Protein AF-A0A5N0HLD9-F1 (afdb_monomer_lite)

pLDDT: mean 82.78, std 16.06, range [35.94, 98.0]

Structure (mmCIF, N/CA/C/O backbone):
data_AF-A0A5N0HLD9-F1
#
_entry.id   AF-A0A5N0HLD9-F1
#
loop_
_atom_site.group_PDB
_atom_site.id
_atom_site.type_symbol
_atom_site.label_atom_id
_atom_site.label_alt_id
_atom_site.label_comp_id
_atom_site.label_asym_id
_atom_site.label_entity_id
_atom_site.label_seq_id
_atom_site.pdbx_PDB_ins_code
_atom_site.Cartn_x
_atom_site.Cartn_y
_atom_site.Cartn_z
_atom_site.occupancy
_atom_site.B_iso_or_equiv
_atom_site.auth_seq_id
_atom_site.auth_comp_id
_atom_site.auth_asym_id
_atom_site.auth_atom_id
_atom_site.pdbx_PDB_model_num
ATOM 1 N N . MET A 1 1 ? 22.657 -10.476 5.202 1.00 35.94 1 MET A N 1
ATOM 2 C CA . MET A 1 1 ? 22.590 -9.445 4.142 1.00 35.94 1 MET A CA 1
ATOM 3 C C . MET A 1 1 ? 23.316 -9.968 2.908 1.00 35.94 1 MET A C 1
ATOM 5 O O . MET A 1 1 ? 24.537 -9.949 2.878 1.00 35.94 1 MET A O 1
ATOM 9 N N . THR A 1 2 ? 22.601 -10.517 1.927 1.00 39.19 2 THR A N 1
ATOM 10 C CA . THR A 1 2 ? 23.190 -11.032 0.679 1.00 39.19 2 THR A CA 1
ATOM 11 C C . THR A 1 2 ? 23.293 -9.903 -0.345 1.00 39.19 2 THR A C 1
ATOM 13 O O . THR A 1 2 ? 22.293 -9.498 -0.933 1.00 39.19 2 THR A O 1
ATOM 16 N N . HIS A 1 3 ? 24.496 -9.357 -0.532 1.00 49.66 3 HIS A N 1
ATOM 17 C CA . HIS A 1 3 ? 24.776 -8.400 -1.605 1.00 49.66 3 HIS A CA 1
ATOM 18 C C . HIS A 1 3 ? 24.696 -9.124 -2.958 1.00 49.66 3 HIS A C 1
ATOM 20 O O . HIS A 1 3 ? 25.459 -10.051 -3.215 1.00 49.66 3 HIS A O 1
ATOM 26 N N . THR A 1 4 ? 23.771 -8.709 -3.826 1.00 49.16 4 THR A N 1
ATOM 27 C CA . THR A 1 4 ? 23.749 -9.150 -5.228 1.00 49.16 4 THR A CA 1
ATOM 28 C C . THR A 1 4 ? 24.904 -8.461 -5.953 1.00 49.16 4 THR A C 1
ATOM 30 O O . THR A 1 4 ? 24.915 -7.234 -6.051 1.00 49.16 4 THR A O 1
ATOM 33 N N . GLN A 1 5 ? 25.894 -9.221 -6.430 1.00 63.69 5 GLN A N 1
ATOM 34 C CA . GLN A 1 5 ? 26.951 -8.672 -7.282 1.00 63.69 5 GLN A CA 1
ATOM 35 C C . GLN A 1 5 ? 26.331 -8.096 -8.562 1.00 63.69 5 GLN A C 1
ATOM 37 O O . GLN A 1 5 ? 25.603 -8.790 -9.272 1.00 63.69 5 GLN A O 1
ATOM 42 N N . LYS A 1 6 ? 26.633 -6.829 -8.870 1.00 56.81 6 LYS A N 1
ATOM 43 C CA . LYS A 1 6 ? 26.358 -6.255 -10.191 1.00 56.81 6 LYS A CA 1
ATOM 44 C C . LYS A 1 6 ? 27.262 -6.950 -11.204 1.00 56.81 6 LYS A C 1
ATOM 46 O O . LYS A 1 6 ? 28.479 -6.917 -11.054 1.00 56.81 6 LYS A O 1
ATOM 51 N N . GLN A 1 7 ? 26.673 -7.563 -12.227 1.00 64.38 7 GLN A N 1
ATOM 52 C CA . GLN A 1 7 ? 27.445 -8.059 -13.360 1.00 64.38 7 GLN A CA 1
ATOM 53 C 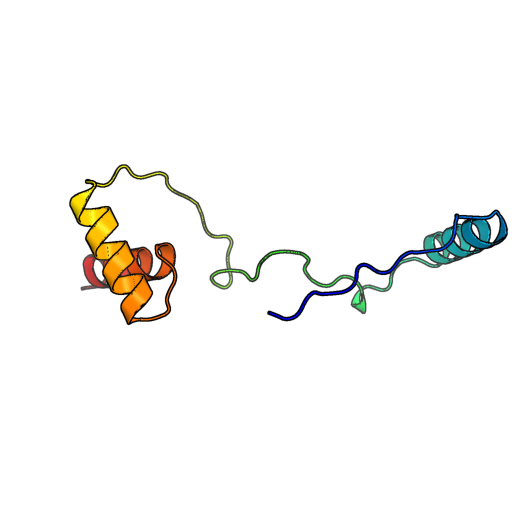C . GLN A 1 7 ? 28.034 -6.869 -14.124 1.00 64.38 7 GLN A C 1
ATOM 55 O O . GLN A 1 7 ? 27.303 -5.986 -14.572 1.00 64.38 7 GLN A O 1
ATOM 60 N N . THR A 1 8 ? 29.359 -6.840 -14.249 1.00 64.44 8 THR A N 1
ATOM 61 C CA . THR A 1 8 ? 30.065 -5.899 -15.121 1.00 64.44 8 THR A CA 1
ATOM 62 C C . THR A 1 8 ? 30.148 -6.523 -16.507 1.00 64.44 8 THR A C 1
ATOM 64 O O . THR A 1 8 ? 30.812 -7.543 -16.684 1.00 64.44 8 THR A O 1
ATOM 67 N N . HIS A 1 9 ? 29.462 -5.934 -17.485 1.00 69.88 9 HIS A N 1
ATOM 68 C CA . HIS A 1 9 ? 29.587 -6.352 -18.879 1.00 69.88 9 HIS A CA 1
ATOM 69 C C . HIS A 1 9 ? 30.820 -5.691 -19.517 1.00 69.88 9 HIS A C 1
ATOM 71 O O . HIS A 1 9 ? 31.115 -4.535 -19.195 1.00 69.88 9 HIS A O 1
ATOM 77 N N . PRO A 1 10 ? 31.557 -6.400 -20.393 1.00 78.56 10 PRO A N 1
ATOM 78 C CA . PRO A 1 10 ? 32.660 -5.808 -21.142 1.00 78.56 10 PRO A CA 1
ATOM 79 C C . PRO A 1 10 ? 32.164 -4.666 -22.053 1.00 78.56 10 PRO A C 1
ATOM 81 O O . PRO A 1 10 ? 30.972 -4.618 -22.375 1.00 78.56 10 PRO A O 1
ATOM 84 N N . PRO A 1 11 ? 33.054 -3.743 -22.470 1.00 83.88 11 PRO A N 1
ATOM 85 C CA . PRO A 1 11 ? 32.717 -2.687 -23.422 1.00 83.88 11 PRO A CA 1
ATOM 86 C C . PRO A 1 11 ? 32.108 -3.259 -24.707 1.00 83.88 11 PRO A C 1
ATOM 88 O O . PRO A 1 11 ? 32.568 -4.285 -25.203 1.00 83.88 11 PRO A O 1
ATOM 91 N N . LEU A 1 12 ? 31.079 -2.593 -25.236 1.00 87.44 12 LEU A N 1
ATOM 92 C CA . LEU A 1 12 ? 30.414 -3.012 -26.468 1.00 87.44 12 LEU A CA 1
ATOM 93 C C . LEU A 1 12 ? 31.341 -2.770 -27.669 1.00 87.44 12 LEU A C 1
ATOM 95 O O . LEU A 1 12 ? 31.720 -1.630 -27.935 1.00 87.44 12 LEU A O 1
ATOM 99 N N . ASP A 1 13 ? 31.691 -3.837 -28.380 1.00 92.06 13 ASP A N 1
ATOM 100 C CA . ASP A 1 13 ? 32.469 -3.814 -29.617 1.00 92.06 13 ASP A CA 1
ATOM 101 C C . ASP A 1 13 ? 31.576 -4.046 -30.850 1.00 92.06 13 ASP A C 1
ATOM 103 O O . ASP A 1 13 ? 30.382 -4.329 -30.733 1.00 92.06 13 ASP A O 1
ATOM 107 N N . ASN A 1 14 ? 32.145 -3.917 -32.054 1.00 93.88 14 ASN A N 1
ATOM 108 C CA . ASN A 1 14 ? 31.388 -4.061 -33.305 1.00 93.88 14 ASN A CA 1
ATOM 109 C C . ASN A 1 14 ? 30.787 -5.465 -33.468 1.00 93.88 14 ASN A C 1
ATOM 111 O O . ASN A 1 14 ? 29.642 -5.590 -33.884 1.00 93.88 14 ASN A O 1
ATOM 115 N N . ALA A 1 15 ? 31.509 -6.513 -33.060 1.00 89.19 15 ALA A N 1
ATOM 116 C CA . ALA A 1 15 ? 30.974 -7.873 -33.056 1.00 89.19 15 ALA A CA 1
ATOM 117 C C . ALA A 1 15 ? 29.767 -8.005 -32.104 1.00 89.19 15 ALA A C 1
ATOM 119 O O . ALA A 1 15 ? 28.788 -8.691 -32.407 1.00 89.19 15 ALA A O 1
ATOM 120 N N . GLY A 1 16 ? 29.806 -7.312 -30.963 1.00 89.44 16 GLY A N 1
ATOM 121 C CA . GLY A 1 16 ? 28.682 -7.176 -30.048 1.00 89.44 16 GLY A CA 1
ATOM 122 C C . GLY A 1 16 ? 27.488 -6.465 -30.682 1.00 89.44 16 GLY A C 1
ATOM 123 O O . GLY A 1 16 ? 26.359 -6.908 -30.480 1.00 89.44 16 GLY A O 1
ATOM 124 N N . VAL A 1 17 ? 27.724 -5.414 -31.469 1.00 91.88 17 VAL A N 1
ATOM 125 C CA . VAL A 1 17 ? 26.674 -4.708 -32.219 1.00 91.88 17 VAL A CA 1
ATOM 126 C C . VAL A 1 17 ? 26.038 -5.619 -33.270 1.00 91.88 17 VAL A C 1
ATOM 128 O O . VAL A 1 17 ? 24.819 -5.761 -33.263 1.00 91.88 17 VAL A O 1
ATOM 131 N N . ASP A 1 18 ? 26.827 -6.302 -34.102 1.00 94.38 18 ASP A N 1
ATOM 132 C CA . ASP A 1 18 ? 26.314 -7.185 -35.164 1.00 94.38 18 ASP A CA 1
ATOM 133 C C . ASP A 1 18 ? 25.447 -8.322 -34.601 1.00 94.38 18 ASP A C 1
ATOM 135 O O . ASP A 1 18 ? 24.391 -8.671 -35.143 1.00 94.38 18 ASP A O 1
ATOM 139 N N . ARG A 1 19 ? 25.852 -8.863 -33.446 1.00 91.62 19 ARG A N 1
ATOM 140 C CA . ARG A 1 19 ? 25.069 -9.860 -32.708 1.00 91.62 19 ARG A CA 1
ATOM 141 C C . ARG A 1 19 ? 23.720 -9.303 -32.253 1.00 91.62 19 ARG A C 1
ATOM 143 O O . ARG A 1 19 ? 22.712 -9.993 -32.379 1.00 91.62 19 ARG A O 1
ATOM 150 N N . LEU A 1 20 ? 23.697 -8.080 -31.721 1.00 89.19 20 LEU A N 1
ATOM 151 C CA . LEU A 1 20 ? 22.465 -7.428 -31.266 1.00 89.19 20 LEU A CA 1
ATOM 152 C C . LEU A 1 20 ? 21.535 -7.083 -32.436 1.00 89.19 20 LEU A C 1
ATOM 154 O O . LEU A 1 20 ? 20.322 -7.215 -32.294 1.00 89.19 20 LEU A O 1
ATOM 158 N N . VAL A 1 21 ? 22.087 -6.690 -33.588 1.00 93.88 21 VAL A N 1
ATOM 159 C CA . VAL A 1 21 ? 21.316 -6.458 -34.821 1.00 93.88 21 VAL A CA 1
ATOM 160 C C . VAL A 1 21 ? 20.647 -7.752 -35.276 1.00 93.88 21 VAL A C 1
ATOM 162 O O . VAL A 1 21 ? 19.435 -7.774 -35.465 1.00 93.88 21 VAL A O 1
ATOM 165 N N . THR A 1 22 ? 21.404 -8.849 -35.347 1.00 93.25 22 THR A N 1
ATOM 166 C CA . THR A 1 22 ? 20.864 -10.166 -35.724 1.00 93.25 22 THR A CA 1
ATOM 167 C C . THR A 1 22 ? 19.756 -10.619 -34.766 1.00 93.25 22 THR A C 1
ATOM 169 O O . THR A 1 22 ? 18.729 -11.140 -35.194 1.00 93.25 22 THR A O 1
ATOM 172 N N . GLU A 1 23 ? 19.936 -10.408 -33.457 1.00 86.44 23 GLU A N 1
ATOM 173 C CA . GLU A 1 23 ? 18.921 -10.726 -32.444 1.00 86.44 23 GLU A CA 1
ATOM 174 C C . GLU A 1 23 ? 17.648 -9.883 -32.616 1.00 86.44 23 GLU A C 1
ATOM 176 O O . GLU A 1 23 ? 16.542 -10.400 -32.460 1.00 86.44 23 GLU A O 1
ATOM 181 N N . ALA A 1 24 ? 17.788 -8.603 -32.967 1.00 87.62 24 ALA A N 1
ATOM 182 C CA . ALA A 1 24 ? 16.654 -7.722 -33.222 1.00 87.62 24 ALA A CA 1
ATOM 183 C C . ALA A 1 24 ? 1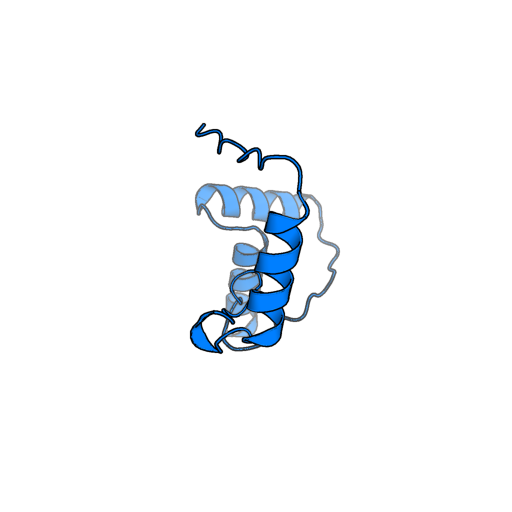5.885 -8.121 -34.492 1.00 87.62 24 ALA A C 1
ATOM 185 O O . ALA A 1 24 ? 14.655 -8.159 -34.469 1.00 87.62 24 ALA A O 1
ATOM 186 N N . GLU A 1 25 ? 16.593 -8.456 -35.574 1.00 92.44 25 GLU A N 1
ATOM 187 C CA . GLU A 1 25 ? 15.998 -8.910 -36.838 1.00 92.44 25 GLU A CA 1
ATOM 188 C C . GLU A 1 25 ? 15.293 -10.267 -36.703 1.00 92.44 25 GLU A C 1
ATOM 190 O O . GLU A 1 25 ? 14.242 -10.477 -37.306 1.00 92.44 25 GLU A O 1
ATOM 195 N N . ALA A 1 26 ? 15.822 -11.171 -35.870 1.00 91.06 26 ALA A N 1
ATOM 196 C CA . ALA A 1 26 ? 15.186 -12.453 -35.560 1.00 91.06 26 ALA A CA 1
ATOM 197 C C . ALA A 1 26 ? 13.878 -12.306 -34.753 1.00 91.06 26 ALA A C 1
ATOM 199 O O . ALA A 1 26 ? 13.062 -13.229 -34.725 1.00 91.06 26 ALA A O 1
ATOM 200 N N . GLY A 1 27 ? 13.670 -11.151 -34.112 1.00 83.56 27 GLY A N 1
ATOM 201 C CA . GLY A 1 27 ? 12.513 -10.869 -33.271 1.00 83.56 27 GLY A CA 1
ATOM 202 C C . GLY A 1 27 ? 12.578 -11.533 -31.889 1.00 83.56 27 GLY A C 1
ATOM 203 O O . GLY A 1 27 ? 13.348 -12.458 -31.627 1.00 83.56 27 GLY A O 1
ATOM 204 N N . ILE A 1 28 ? 11.747 -11.046 -30.959 1.00 78.75 28 ILE A N 1
ATOM 205 C CA . ILE A 1 28 ? 11.646 -11.609 -29.606 1.00 78.75 28 ILE A CA 1
ATOM 206 C C . ILE A 1 28 ? 10.470 -12.596 -29.564 1.00 78.75 28 ILE A C 1
ATOM 208 O O . ILE A 1 28 ? 9.335 -12.165 -29.763 1.00 78.75 28 ILE A O 1
ATOM 212 N N . PRO A 1 29 ? 10.696 -13.890 -29.267 1.00 80.75 29 PRO A N 1
ATOM 213 C CA . PRO A 1 29 ? 9.610 -14.859 -29.142 1.00 80.75 29 PRO A CA 1
ATOM 214 C C . PRO A 1 29 ? 8.663 -14.476 -27.997 1.00 80.75 29 PRO A C 1
ATOM 216 O O . PRO A 1 29 ? 9.115 -14.051 -26.929 1.00 80.75 29 PRO A O 1
ATOM 219 N N . GLU A 1 30 ? 7.357 -14.666 -28.199 1.00 75.25 30 GLU A N 1
ATOM 220 C CA . GLU A 1 30 ? 6.298 -14.270 -27.252 1.00 75.25 30 GLU A CA 1
ATOM 221 C C . GLU A 1 30 ? 6.492 -14.870 -25.851 1.00 75.25 30 GLU A C 1
ATOM 223 O O . GLU A 1 30 ? 6.220 -14.226 -24.842 1.00 75.25 30 GLU A O 1
ATOM 228 N N . GLU A 1 31 ? 7.086 -16.059 -25.766 1.00 73.56 31 GLU A N 1
ATOM 229 C CA . GLU A 1 31 ? 7.434 -16.743 -24.515 1.00 73.56 31 GLU A CA 1
ATOM 230 C C . GLU A 1 31 ? 8.411 -15.941 -23.630 1.00 73.56 31 GLU A C 1
ATOM 232 O O . GLU A 1 31 ? 8.409 -16.066 -22.401 1.00 73.56 31 GLU A O 1
ATOM 237 N N . LYS A 1 32 ? 9.245 -15.082 -24.234 1.00 68.88 32 LYS A N 1
ATOM 238 C CA . LYS A 1 32 ? 10.158 -14.176 -23.517 1.00 68.88 32 LYS A CA 1
ATOM 239 C C . LYS A 1 32 ? 9.478 -12.877 -23.083 1.00 68.88 32 LYS A C 1
ATOM 241 O O . LYS A 1 32 ? 10.013 -12.169 -22.221 1.00 68.88 32 LYS A O 1
ATOM 246 N N . LEU A 1 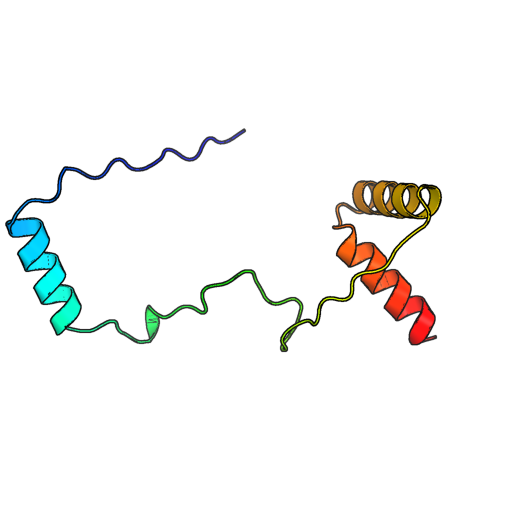33 ? 8.299 -12.566 -23.621 1.00 72.06 33 LEU A N 1
ATOM 247 C CA . LEU A 1 33 ? 7.474 -11.434 -23.207 1.00 72.06 33 LEU A CA 1
ATOM 248 C C . LEU A 1 33 ? 6.716 -11.798 -21.926 1.00 72.06 33 LEU A C 1
ATOM 250 O O . LEU A 1 33 ? 5.498 -11.938 -21.887 1.00 72.06 33 LEU A O 1
ATOM 254 N N . ARG A 1 34 ? 7.448 -11.940 -20.819 1.00 67.88 34 ARG A N 1
ATOM 255 C CA . ARG A 1 34 ? 6.812 -12.018 -19.501 1.00 67.88 34 ARG A CA 1
ATOM 256 C C . ARG A 1 34 ? 6.139 -10.682 -19.203 1.00 67.88 34 ARG A C 1
ATOM 258 O O . ARG A 1 34 ? 6.719 -9.632 -19.477 1.00 67.88 34 ARG A O 1
ATOM 265 N N . ARG A 1 35 ? 4.960 -10.721 -18.572 1.00 59.94 35 ARG A N 1
ATO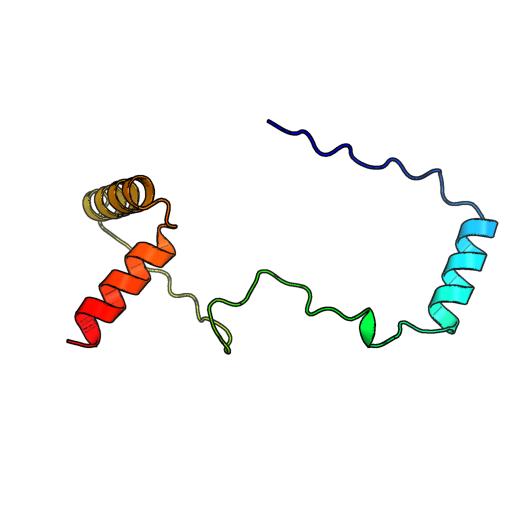M 266 C CA . ARG A 1 35 ? 4.288 -9.542 -18.000 1.00 59.94 35 ARG A CA 1
ATOM 267 C C . ARG A 1 35 ? 5.286 -8.839 -17.068 1.00 59.94 35 ARG A C 1
ATOM 269 O O . ARG A 1 35 ? 5.563 -9.315 -15.969 1.00 59.94 35 ARG A O 1
ATOM 276 N N . ARG A 1 36 ? 5.924 -7.770 -17.549 1.00 60.34 36 ARG A N 1
ATOM 277 C CA . ARG A 1 36 ? 6.895 -6.993 -16.771 1.00 60.34 36 ARG A CA 1
ATOM 278 C C . ARG A 1 36 ? 6.118 -6.032 -15.878 1.00 60.34 36 ARG A C 1
ATOM 280 O O . ARG A 1 36 ? 5.290 -5.274 -16.367 1.00 60.34 36 ARG A O 1
ATOM 287 N N . GLY A 1 37 ? 6.386 -6.077 -14.577 1.00 63.41 37 GLY A N 1
ATOM 288 C CA . GLY A 1 37 ? 5.739 -5.227 -13.579 1.00 63.41 37 GLY A CA 1
ATOM 289 C C . GLY A 1 37 ? 5.791 -5.843 -12.183 1.00 63.41 37 GLY A C 1
ATOM 290 O O . GLY A 1 37 ? 6.160 -7.006 -12.019 1.00 63.41 37 GLY A O 1
ATOM 291 N N . ARG A 1 38 ? 5.430 -5.056 -11.163 1.00 57.62 38 ARG A N 1
ATOM 292 C CA . ARG A 1 38 ? 5.143 -5.587 -9.823 1.00 57.62 38 ARG A CA 1
ATOM 293 C C . ARG A 1 38 ? 3.946 -6.548 -9.940 1.00 57.62 38 ARG A C 1
ATOM 295 O O . ARG A 1 38 ? 3.016 -6.211 -10.673 1.00 57.62 38 ARG A O 1
ATOM 302 N N . PRO A 1 39 ? 3.946 -7.703 -9.249 1.00 60.03 39 PRO A N 1
ATOM 303 C CA . PRO A 1 39 ? 2.779 -8.575 -9.187 1.00 60.03 39 PRO A CA 1
ATOM 304 C C . PRO A 1 39 ? 1.509 -7.777 -8.887 1.00 60.03 39 PRO A C 1
ATOM 306 O O . PRO A 1 39 ? 1.508 -6.910 -8.011 1.00 60.03 39 PRO A O 1
ATOM 309 N N . SER A 1 40 ? 0.462 -8.047 -9.659 1.00 58.56 40 SER A N 1
ATOM 310 C CA . SER A 1 40 ? -0.843 -7.419 -9.490 1.00 58.56 40 SER A CA 1
ATOM 311 C C . SER A 1 40 ? -1.446 -7.797 -8.132 1.00 58.56 40 SER A C 1
ATOM 313 O O . SER A 1 40 ? -1.306 -8.940 -7.698 1.00 58.56 40 SER A O 1
ATOM 315 N N . ILE A 1 41 ? -2.125 -6.859 -7.465 1.00 63.28 41 ILE A N 1
ATOM 316 C CA . ILE A 1 41 ? -2.899 -7.106 -6.229 1.00 63.28 41 ILE A CA 1
ATOM 317 C C . ILE A 1 41 ? -4.298 -7.640 -6.619 1.00 63.28 41 ILE A C 1
ATOM 319 O O . ILE A 1 41 ? -5.322 -7.100 -6.226 1.00 63.28 41 ILE A O 1
ATOM 323 N N . GLY A 1 42 ? -4.344 -8.681 -7.458 1.00 63.34 42 GLY A N 1
ATOM 324 C CA . GLY A 1 42 ? -5.579 -9.262 -8.009 1.00 63.34 42 GLY A CA 1
ATOM 325 C C . GLY A 1 42 ? -5.564 -9.401 -9.533 1.00 63.34 42 GLY A C 1
ATOM 326 O O . GLY A 1 42 ? -4.530 -9.198 -10.171 1.00 63.34 42 GLY A O 1
ATOM 327 N N . ASP A 1 43 ? -6.704 -9.748 -10.126 1.00 56.12 43 ASP A N 1
ATOM 328 C CA . ASP A 1 43 ? -6.814 -9.963 -11.578 1.00 56.12 43 ASP A CA 1
ATOM 329 C C . ASP A 1 43 ? -6.880 -8.651 -12.384 1.00 56.12 43 ASP A C 1
ATOM 331 O O . ASP A 1 43 ? -6.505 -8.621 -13.560 1.00 56.12 43 ASP A O 1
ATOM 335 N N . GLU A 1 44 ? -7.259 -7.546 -11.735 1.00 59.75 44 GLU A N 1
ATOM 336 C CA . GLU A 1 44 ? -7.419 -6.225 -12.349 1.00 59.75 44 GLU A CA 1
ATOM 337 C C . GLU A 1 44 ? -6.445 -5.168 -11.804 1.00 59.75 44 GLU A C 1
ATOM 339 O O . GLU A 1 44 ? -5.794 -5.332 -10.769 1.00 59.75 44 GLU A O 1
ATOM 344 N N . ALA A 1 45 ? -6.336 -4.050 -12.527 1.00 57.47 45 ALA A N 1
ATOM 345 C CA . ALA A 1 45 ? -5.514 -2.917 -12.126 1.00 57.47 45 ALA A CA 1
ATOM 346 C C . ALA A 1 45 ? -6.088 -2.236 -10.871 1.00 57.47 45 ALA A C 1
ATOM 348 O O . ALA A 1 45 ? -7.207 -1.728 -10.876 1.00 57.47 45 ALA A O 1
ATOM 349 N N . ALA A 1 46 ? -5.296 -2.171 -9.800 1.00 71.38 46 ALA A N 1
ATOM 350 C CA . ALA A 1 46 ? -5.678 -1.445 -8.594 1.00 71.38 46 ALA A CA 1
ATOM 351 C C . ALA A 1 46 ? -5.636 0.077 -8.824 1.00 71.38 46 ALA A C 1
ATOM 353 O O . ALA A 1 46 ? -4.637 0.613 -9.310 1.00 71.38 46 ALA A O 1
ATOM 354 N N . SER A 1 47 ? -6.698 0.777 -8.420 1.00 79.69 47 SER A N 1
ATOM 355 C CA . SER A 1 47 ? -6.720 2.243 -8.356 1.00 79.69 47 SER A CA 1
ATOM 356 C C . SER A 1 47 ? -6.152 2.746 -7.027 1.00 79.69 47 SER A C 1
ATOM 358 O O . SER A 1 47 ? -6.421 2.177 -5.969 1.00 79.69 47 SER A O 1
ATOM 360 N N . THR A 1 48 ? -5.368 3.826 -7.075 1.00 83.62 48 THR A N 1
ATOM 361 C CA . THR A 1 48 ? -4.748 4.437 -5.889 1.00 83.62 48 THR A CA 1
ATOM 362 C C . THR A 1 48 ? -5.547 5.658 -5.445 1.00 83.62 48 THR A C 1
ATOM 364 O O . THR A 1 48 ? -5.755 6.578 -6.233 1.00 83.62 48 THR A O 1
ATOM 367 N N . TYR A 1 49 ? -5.921 5.703 -4.165 1.00 86.81 49 TYR A N 1
ATOM 368 C CA . TYR A 1 49 ? -6.555 6.859 -3.526 1.00 86.81 49 TYR A CA 1
ATOM 369 C C . TYR A 1 49 ? -5.624 7.435 -2.453 1.00 86.81 49 TYR A C 1
ATOM 371 O O . TYR A 1 49 ? -5.084 6.692 -1.635 1.00 86.81 49 TYR A O 1
ATOM 379 N N . SER A 1 50 ? -5.426 8.757 -2.451 1.00 91.56 50 SER A N 1
ATOM 380 C CA . SER A 1 50 ? -4.666 9.450 -1.402 1.00 91.56 50 SER A CA 1
ATOM 381 C C . SER A 1 50 ? -5.607 9.865 -0.273 1.00 91.56 50 SER A C 1
ATOM 383 O O . SER A 1 50 ? -6.581 10.576 -0.517 1.00 91.56 50 SER A O 1
ATOM 385 N N . VAL A 1 51 ? -5.323 9.426 0.955 1.00 91.75 51 VAL A N 1
ATOM 386 C CA . VAL A 1 51 ? -6.137 9.701 2.147 1.00 91.75 51 VAL A CA 1
ATOM 387 C C . VAL A 1 51 ? -5.244 10.286 3.236 1.00 91.75 51 VAL A C 1
ATOM 389 O O . VAL A 1 51 ? -4.140 9.795 3.470 1.00 91.75 51 VAL A O 1
ATOM 392 N N . ARG A 1 52 ? -5.718 11.339 3.910 1.00 95.50 52 ARG A N 1
ATOM 393 C CA . ARG A 1 52 ? -5.062 11.879 5.106 1.00 95.50 52 ARG A CA 1
ATOM 394 C C . ARG A 1 52 ? -5.566 11.121 6.325 1.00 95.50 52 ARG A C 1
ATOM 396 O O . ARG A 1 52 ? -6.766 11.122 6.582 1.00 95.50 52 ARG A O 1
ATOM 403 N N . LEU A 1 53 ? -4.649 10.496 7.052 1.00 94.75 53 LEU A N 1
ATOM 404 C CA . LEU A 1 53 ? -4.942 9.793 8.293 1.00 94.75 53 LEU A CA 1
ATOM 405 C C . LEU A 1 53 ? -4.341 10.572 9.469 1.00 94.75 53 LEU A C 1
ATOM 407 O O . LEU A 1 53 ? -3.266 11.151 9.305 1.00 94.75 53 LEU A O 1
ATOM 411 N N . PRO A 1 54 ? -5.014 10.592 10.628 1.00 97.56 54 PRO A N 1
ATOM 412 C CA . PRO A 1 54 ? -4.409 11.022 11.885 1.00 97.56 54 PRO A CA 1
ATOM 413 C C . PRO A 1 54 ? -3.129 10.229 12.213 1.00 97.56 54 PRO A C 1
ATOM 415 O O . PRO A 1 54 ? -3.045 9.036 11.912 1.00 97.56 54 PRO A O 1
ATOM 418 N N . ASP A 1 55 ? -2.132 10.878 12.823 1.00 97.56 55 ASP A N 1
ATOM 419 C CA . ASP A 1 55 ? -0.809 10.277 13.086 1.00 97.56 55 ASP A CA 1
ATOM 420 C C . ASP A 1 55 ? -0.871 9.079 14.053 1.00 97.56 55 ASP A C 1
ATOM 422 O O . ASP A 1 55 ? -0.119 8.108 13.924 1.00 97.56 55 ASP A O 1
ATOM 426 N N . ASP A 1 56 ? -1.802 9.114 15.004 1.00 97.88 56 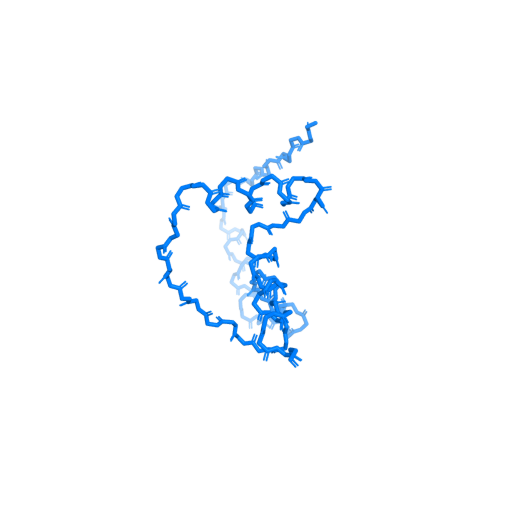ASP A N 1
ATOM 427 C CA . ASP A 1 56 ? -2.097 8.004 15.910 1.00 97.88 56 ASP A CA 1
ATOM 428 C C . ASP A 1 56 ? -2.615 6.784 15.138 1.00 97.88 56 ASP A C 1
ATOM 430 O O . ASP A 1 56 ? -2.140 5.667 15.352 1.00 97.88 56 ASP A O 1
ATOM 434 N N . LEU A 1 57 ? -3.506 6.991 14.165 1.00 97.12 57 LEU A N 1
ATOM 435 C CA . LEU A 1 57 ? -4.003 5.915 13.311 1.00 97.12 57 LEU A CA 1
ATOM 436 C C . LEU A 1 57 ? -2.899 5.332 12.418 1.00 97.12 57 LEU A C 1
ATOM 438 O O . LEU A 1 57 ? -2.832 4.115 12.244 1.00 97.12 57 LEU A O 1
ATOM 442 N N . VAL A 1 58 ? -2.000 6.171 11.891 1.00 96.81 58 VAL A N 1
ATOM 443 C CA . VAL A 1 58 ? -0.819 5.700 11.144 1.00 96.81 58 VAL A CA 1
ATOM 444 C C . VAL A 1 58 ? 0.053 4.805 12.029 1.00 96.81 58 VAL A C 1
ATOM 446 O O . VAL A 1 58 ? 0.440 3.716 11.608 1.00 96.81 58 VAL A O 1
ATOM 449 N N . THR A 1 59 ? 0.288 5.212 13.276 1.00 98.00 59 THR A N 1
ATOM 450 C CA . THR A 1 59 ? 1.085 4.444 14.246 1.00 98.00 59 THR A CA 1
ATOM 451 C C . THR A 1 59 ? 0.454 3.084 14.566 1.00 98.00 59 THR A C 1
ATOM 453 O O . THR A 1 59 ? 1.155 2.073 14.671 1.00 98.00 59 THR A O 1
ATOM 456 N N . LEU A 1 60 ? -0.876 3.024 14.680 1.00 97.81 60 LEU A N 1
ATOM 457 C CA . LEU A 1 60 ? -1.602 1.770 14.896 1.00 97.81 60 LEU A CA 1
ATOM 458 C C . LEU A 1 60 ? -1.483 0.822 13.696 1.00 97.81 60 LEU A C 1
ATOM 460 O O . LEU A 1 60 ? -1.231 -0.371 13.879 1.00 97.81 60 LEU A O 1
ATOM 464 N N . VAL A 1 61 ? -1.619 1.346 12.472 1.00 97.25 61 VAL A N 1
ATOM 465 C CA . VAL A 1 61 ? -1.430 0.562 11.240 1.00 97.25 61 VAL A CA 1
ATOM 466 C C . VAL A 1 61 ? -0.008 0.013 11.163 1.00 97.25 61 VAL A C 1
ATOM 468 O O . VAL A 1 61 ? 0.168 -1.157 10.826 1.00 97.25 61 VAL A O 1
ATOM 471 N N . ASP A 1 62 ? 0.990 0.825 11.509 1.00 97.44 62 ASP A N 1
ATOM 472 C CA . ASP A 1 62 ? 2.402 0.433 11.507 1.00 97.44 62 ASP A CA 1
ATOM 473 C C . ASP A 1 62 ? 2.678 -0.690 12.503 1.00 97.44 62 ASP A C 1
ATOM 475 O O . ASP A 1 62 ? 3.213 -1.733 12.128 1.00 97.44 62 ASP A O 1
ATOM 479 N N . THR A 1 63 ? 2.203 -0.527 13.737 1.00 98.00 63 THR A N 1
ATOM 480 C CA . THR A 1 63 ? 2.331 -1.542 14.789 1.00 98.00 63 THR A CA 1
ATOM 481 C C . THR A 1 63 ? 1.699 -2.864 14.350 1.00 98.00 63 THR A C 1
ATOM 483 O O . THR A 1 63 ? 2.285 -3.935 14.507 1.00 98.00 63 THR A O 1
ATOM 486 N N . ARG A 1 64 ? 0.501 -2.816 13.755 1.00 97.56 64 ARG A N 1
ATOM 487 C CA . ARG A 1 64 ? -0.191 -4.022 13.289 1.00 97.56 64 ARG A CA 1
ATOM 488 C C . ARG A 1 64 ? 0.529 -4.680 12.111 1.00 97.56 64 ARG A C 1
ATOM 490 O O . ARG A 1 64 ? 0.645 -5.903 12.084 1.00 97.56 64 ARG A O 1
ATOM 497 N N . ALA A 1 65 ? 1.030 -3.881 11.173 1.00 97.38 65 ALA A N 1
ATOM 498 C CA . ALA A 1 65 ? 1.795 -4.350 10.023 1.00 97.38 65 ALA A CA 1
ATOM 499 C C . ALA A 1 65 ? 3.067 -5.095 10.456 1.00 97.38 65 ALA A C 1
ATOM 501 O O . ALA A 1 65 ? 3.344 -6.177 9.938 1.00 97.38 65 ALA A O 1
ATOM 502 N N . GLU A 1 66 ? 3.791 -4.565 11.445 1.00 97.69 66 GLU A N 1
ATOM 503 C CA . GLU A 1 66 ? 4.971 -5.212 12.027 1.00 97.69 66 GLU A CA 1
ATOM 504 C C . GLU A 1 66 ? 4.623 -6.532 12.722 1.00 97.69 66 GLU A C 1
ATOM 506 O O . GLU A 1 66 ? 5.261 -7.550 12.454 1.00 97.69 66 GLU A O 1
ATOM 511 N N . LEU A 1 67 ? 3.579 -6.541 13.559 1.00 97.62 67 LEU A N 1
ATOM 512 C CA . LEU A 1 67 ? 3.133 -7.741 14.276 1.00 97.62 67 LEU A CA 1
ATOM 513 C C . LEU A 1 67 ? 2.686 -8.870 13.336 1.00 97.62 67 LEU A C 1
ATOM 515 O O . LEU A 1 67 ? 2.876 -10.042 13.651 1.00 97.62 67 LEU A O 1
ATOM 519 N N . GLU A 1 68 ? 2.077 -8.532 12.197 1.00 96.69 68 GLU A N 1
ATOM 520 C CA . GLU A 1 68 ? 1.571 -9.509 11.224 1.00 96.69 68 GLU A CA 1
ATOM 521 C C . GLU A 1 68 ? 2.551 -9.821 10.083 1.00 96.69 68 GLU A C 1
ATOM 523 O O . GLU A 1 68 ? 2.256 -10.671 9.244 1.00 96.69 68 GLU A O 1
ATOM 528 N N . GLY A 1 69 ? 3.698 -9.136 10.009 1.00 96.00 69 GLY A N 1
ATOM 529 C CA . GLY A 1 69 ? 4.612 -9.250 8.868 1.00 96.00 69 GLY A CA 1
ATOM 530 C C . GLY A 1 69 ? 3.970 -8.838 7.535 1.00 96.00 69 GLY A C 1
ATOM 531 O O . GLY A 1 69 ? 4.328 -9.361 6.479 1.00 96.00 69 GLY A O 1
ATOM 532 N N . ALA A 1 70 ? 3.001 -7.922 7.578 1.00 94.69 70 ALA A N 1
ATOM 533 C CA . ALA A 1 70 ? 2.232 -7.458 6.428 1.00 94.69 70 ALA A CA 1
ATOM 534 C C . ALA A 1 70 ? 2.615 -6.021 6.042 1.00 94.69 70 ALA A C 1
ATOM 536 O O . ALA A 1 70 ? 3.252 -5.292 6.795 1.00 94.69 70 ALA A O 1
ATOM 537 N N . SER A 1 71 ? 2.217 -5.576 4.848 1.00 94.44 71 SER A N 1
ATOM 538 C CA . SER A 1 71 ? 2.400 -4.169 4.458 1.00 94.44 71 SER A CA 1
ATOM 539 C C . SER A 1 71 ? 1.303 -3.274 5.046 1.00 94.44 71 SER A C 1
ATOM 541 O O . SER A 1 71 ? 0.166 -3.718 5.197 1.00 94.44 71 SER A O 1
ATOM 543 N N . ARG A 1 72 ? 1.589 -1.982 5.261 1.00 94.44 72 ARG A N 1
ATOM 544 C CA . ARG A 1 72 ? 0.581 -0.977 5.669 1.00 94.44 72 ARG A CA 1
ATOM 545 C C . ARG A 1 72 ? -0.674 -1.015 4.796 1.00 94.44 72 ARG A C 1
ATOM 547 O O . ARG A 1 72 ? -1.789 -1.054 5.299 1.00 94.44 72 ARG A O 1
ATOM 554 N N . GLY A 1 73 ? -0.483 -1.046 3.475 1.00 92.38 73 GLY A N 1
ATOM 555 C CA . GLY A 1 73 ? -1.586 -1.089 2.514 1.00 92.38 73 GLY A CA 1
ATOM 556 C C . GLY A 1 73 ? -2.418 -2.369 2.605 1.00 92.38 73 GLY A C 1
ATOM 557 O O . GLY A 1 73 ? -3.605 -2.332 2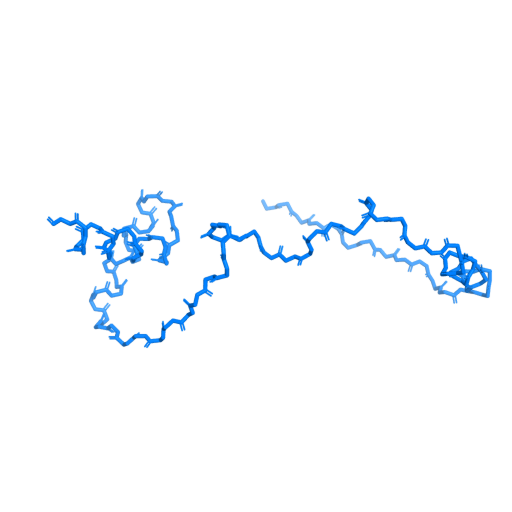.306 1.00 92.38 73 GLY A O 1
ATOM 558 N N . GLU A 1 74 ? -1.821 -3.479 3.041 1.00 93.62 74 GLU A N 1
ATOM 559 C CA . GLU A 1 74 ? -2.546 -4.728 3.278 1.00 93.62 74 GLU A CA 1
ATOM 560 C C . GLU A 1 74 ? -3.421 -4.644 4.528 1.00 93.62 74 GLU A C 1
ATOM 562 O O . GLU A 1 74 ? -4.601 -4.979 4.466 1.00 93.62 74 GLU A O 1
ATOM 567 N N . ILE A 1 75 ? -2.877 -4.118 5.629 1.00 97.00 75 ILE A N 1
ATOM 568 C CA . ILE A 1 75 ? -3.642 -3.866 6.858 1.00 97.00 75 ILE A CA 1
ATOM 569 C C . ILE A 1 75 ? -4.821 -2.930 6.575 1.00 97.00 75 ILE A C 1
ATOM 571 O O . ILE A 1 75 ? -5.955 -3.241 6.933 1.00 97.00 75 ILE A O 1
ATOM 575 N N . ILE A 1 76 ? -4.573 -1.822 5.867 1.00 95.31 76 ILE A N 1
ATOM 576 C CA . ILE A 1 76 ? -5.617 -0.852 5.508 1.00 95.31 76 ILE A CA 1
ATOM 577 C C . ILE A 1 76 ? -6.684 -1.501 4.618 1.00 95.31 76 ILE A C 1
ATOM 579 O O . ILE A 1 76 ? -7.871 -1.330 4.878 1.00 95.31 76 ILE A O 1
ATOM 583 N N . ARG A 1 77 ? -6.299 -2.274 3.591 1.00 92.56 77 ARG A N 1
ATOM 584 C CA . ARG A 1 77 ? -7.274 -2.971 2.735 1.00 92.56 77 ARG A CA 1
ATOM 585 C C . ARG A 1 77 ? -8.133 -3.951 3.521 1.00 92.56 77 ARG A C 1
ATOM 587 O O . ARG A 1 77 ? -9.345 -3.935 3.348 1.00 92.56 77 ARG A O 1
ATOM 594 N N . ARG A 1 78 ? -7.532 -4.777 4.381 1.00 94.62 78 ARG A N 1
ATOM 595 C CA . ARG A 1 78 ? -8.272 -5.737 5.212 1.00 94.62 78 ARG A CA 1
ATOM 596 C C . ARG A 1 78 ? -9.272 -5.035 6.124 1.00 94.62 78 ARG A C 1
ATOM 598 O O . ARG A 1 78 ? -10.423 -5.447 6.150 1.00 94.62 78 ARG A O 1
ATOM 605 N N . ALA A 1 79 ? -8.863 -3.945 6.776 1.00 95.19 79 ALA A N 1
ATOM 606 C CA . ALA A 1 79 ? -9.752 -3.141 7.610 1.00 95.19 79 ALA A CA 1
ATOM 607 C C . ALA A 1 79 ? -10.924 -2.542 6.811 1.00 95.19 79 ALA A C 1
ATOM 609 O O . ALA A 1 79 ? -12.055 -2.545 7.285 1.00 95.19 79 ALA A O 1
ATOM 610 N N . LEU A 1 80 ? -10.677 -2.060 5.587 1.00 94.44 80 LEU A N 1
ATOM 611 C CA . LEU A 1 80 ? -11.736 -1.545 4.713 1.00 94.44 80 LEU A CA 1
ATOM 612 C C . LEU A 1 80 ? -12.700 -2.642 4.254 1.00 94.44 80 LEU A C 1
ATOM 614 O O . LEU A 1 80 ? -13.902 -2.402 4.236 1.00 94.44 80 LEU A O 1
ATOM 618 N N . VAL A 1 81 ? -12.196 -3.825 3.890 1.00 94.38 81 VAL A N 1
ATOM 619 C CA . VAL A 1 81 ? -13.045 -4.972 3.533 1.00 94.38 81 VAL A CA 1
ATOM 620 C C . VAL A 1 81 ? -13.905 -5.356 4.729 1.00 94.38 81 VAL A C 1
ATOM 622 O O . VAL A 1 81 ? -15.121 -5.340 4.614 1.00 94.38 81 VAL A O 1
ATOM 625 N N . GLU A 1 82 ? -13.296 -5.593 5.891 1.00 95.44 82 GLU A N 1
ATOM 626 C CA . GLU A 1 82 ? -14.013 -5.936 7.124 1.00 95.44 82 GLU A CA 1
ATOM 627 C C . GLU A 1 82 ? -15.095 -4.902 7.468 1.00 95.44 82 GLU A C 1
ATOM 629 O O . GLU A 1 82 ? -16.223 -5.273 7.775 1.00 95.44 82 GLU A O 1
ATOM 634 N N . TYR A 1 83 ? -14.791 -3.609 7.343 1.00 95.62 83 TYR A N 1
ATOM 635 C CA . TYR A 1 83 ? -15.742 -2.536 7.631 1.00 95.62 83 TYR A CA 1
ATOM 636 C C . TYR A 1 83 ? -16.888 -2.421 6.610 1.00 95.62 83 TYR A C 1
ATOM 638 O O . TYR A 1 83 ? -18.001 -2.072 6.988 1.00 95.62 83 TYR A O 1
ATOM 646 N N . LEU A 1 84 ? -16.628 -2.663 5.319 1.00 96.56 84 LEU A N 1
ATOM 647 C CA . LEU A 1 84 ? -17.595 -2.418 4.237 1.00 96.56 84 LEU A CA 1
ATOM 648 C C . LEU A 1 84 ? -18.378 -3.660 3.798 1.00 96.56 84 LEU A C 1
ATOM 650 O O . LEU A 1 84 ? -19.397 -3.514 3.126 1.00 96.56 84 LEU A O 1
ATOM 654 N N . THR A 1 85 ? -17.891 -4.863 4.105 1.00 92.75 85 THR A N 1
ATOM 655 C CA . THR A 1 85 ? -18.546 -6.128 3.730 1.00 92.75 85 THR A CA 1
ATOM 656 C C . THR A 1 85 ? -19.247 -6.821 4.896 1.00 92.75 85 THR A C 1
ATOM 658 O O . THR A 1 85 ? -19.735 -7.936 4.716 1.00 92.75 85 THR A O 1
ATOM 661 N N . THR A 1 86 ? -19.256 -6.194 6.073 1.00 72.38 86 THR A N 1
ATOM 662 C CA . THR A 1 86 ? -20.094 -6.591 7.213 1.00 72.38 86 THR A CA 1
ATOM 663 C C . THR A 1 86 ? -21.470 -5.955 7.078 1.00 72.38 86 THR A C 1
ATOM 665 O O . THR A 1 86 ? -22.468 -6.686 7.258 1.00 72.38 86 THR A O 1
#

Sequence (86 aa):
MTHTQKQTHPPLDNAGVDRLVTEAEAGIPEEKLRRRGRPSIGDEAASTYSVRLPDDLVTLVDTRAELEGASRGEIIRRALVEYLTT

Radius of gyration: 22.81 Å; chains: 1; bounding box: 53×29×53 Å

Secondary structure (DSSP, 8-state):
----PPP-PPPP-HHHHHHHHHHHHH---GGG----SSPPSSSSPPPP------HHHHHHHHHHHHHHT--HHHHHHHHHHHHH--

Foldseek 3Di:
DDDDDDDDDDDQDPVNVVVVVVVVVVPDDVVVPDPDDDDAPDPDHDDDDDDDDDPVVVVVLVVVCVVVVHDSVVSVVVVVCVVPVD